Protein AF-A0A174A4C0-F1 (afdb_monomer_lite)

Radius of gyration: 15.78 Å; chains: 1; bounding box: 37×35×50 Å

Organism: NCBI:txid40520

Foldseek 3Di:
DDPQKDWDWKWKWWAAWAWFQPVDPQRTATFGAQTQIFIDDPPDGDGDDDTTDRDLVVVCVVAAPAQKKKKKKKAWAQDGDDPVDDDPVRIDIFIAGWHGDWDWDADPVPRDIHIDTFIDGNNDTVSVVSVVRHGIIMIMMMTIIHGD

pLDDT: mean 80.82, std 11.84, range [47.22, 93.75]

Structure (mmCIF, N/CA/C/O backbone):
data_AF-A0A174A4C0-F1
#
_entry.id   AF-A0A174A4C0-F1
#
loop_
_atom_site.group_PDB
_atom_site.id
_atom_site.type_symbol
_atom_site.label_atom_id
_atom_site.label_alt_id
_atom_site.label_comp_id
_atom_site.label_asym_id
_atom_site.label_entity_id
_atom_site.label_seq_id
_atom_site.pdbx_PDB_ins_code
_atom_site.Cartn_x
_atom_site.Cartn_y
_atom_site.Cartn_z
_atom_site.occupancy
_atom_site.B_iso_or_equiv
_atom_site.auth_seq_id
_atom_site.auth_comp_id
_atom_site.auth_asym_id
_atom_site.auth_atom_id
_atom_site.pdbx_PDB_model_num
ATOM 1 N N . MET A 1 1 ? 12.546 9.839 15.058 1.00 50.97 1 MET A N 1
ATOM 2 C CA . MET A 1 1 ? 13.661 10.144 14.132 1.00 50.97 1 MET A CA 1
ATOM 3 C C . MET A 1 1 ? 14.588 8.948 14.105 1.00 50.97 1 MET A C 1
ATOM 5 O O . MET A 1 1 ? 15.100 8.583 15.156 1.00 50.97 1 MET A O 1
ATOM 9 N N . LYS A 1 2 ? 14.754 8.318 12.941 1.00 62.19 2 LYS A N 1
ATOM 10 C CA . LYS A 1 2 ? 15.680 7.201 12.753 1.00 62.19 2 LYS A CA 1
ATOM 11 C C . LYS A 1 2 ? 17.040 7.763 12.329 1.00 62.19 2 LYS A C 1
ATOM 13 O O . LYS A 1 2 ? 17.084 8.620 11.451 1.00 62.19 2 LYS A O 1
ATOM 18 N N . GLU A 1 3 ? 18.132 7.354 12.977 1.00 73.25 3 GLU A N 1
ATOM 19 C CA . GLU A 1 3 ? 19.466 7.890 12.660 1.00 73.25 3 GLU A CA 1
ATOM 20 C C . GLU A 1 3 ? 19.791 7.706 11.170 1.00 73.25 3 GLU A C 1
ATOM 22 O O . GLU A 1 3 ? 19.657 6.612 10.624 1.00 73.25 3 GLU A O 1
ATOM 27 N N . GLY A 1 4 ? 20.187 8.796 10.506 1.00 80.94 4 GLY A N 1
ATOM 28 C CA . GLY A 1 4 ? 20.512 8.803 9.076 1.00 80.94 4 GLY A CA 1
ATOM 29 C C . GLY A 1 4 ? 19.313 8.837 8.121 1.00 80.94 4 GLY A C 1
ATOM 30 O O . GLY A 1 4 ? 19.528 8.729 6.917 1.00 80.94 4 GLY A O 1
ATOM 31 N N . TYR A 1 5 ? 18.082 9.000 8.622 1.00 84.12 5 TYR A N 1
ATOM 32 C CA . TYR A 1 5 ? 16.877 9.090 7.798 1.00 84.12 5 TYR A CA 1
ATOM 33 C C . TYR A 1 5 ? 15.984 10.272 8.195 1.00 84.12 5 TYR A C 1
ATOM 35 O O . TYR A 1 5 ? 15.761 10.546 9.377 1.00 84.12 5 TYR A O 1
ATOM 43 N N . LYS A 1 6 ? 15.421 10.949 7.194 1.00 87.06 6 LYS A N 1
ATOM 44 C CA . LYS A 1 6 ? 14.487 12.066 7.347 1.00 87.06 6 LYS A CA 1
ATOM 45 C C . LYS A 1 6 ? 13.097 11.626 6.897 1.00 87.06 6 LYS A C 1
ATOM 47 O O . LYS A 1 6 ? 12.959 11.043 5.828 1.00 87.06 6 LYS A O 1
ATOM 52 N N . LEU A 1 7 ? 12.076 11.891 7.715 1.00 85.50 7 LEU A N 1
ATOM 53 C CA . LEU A 1 7 ? 10.681 11.653 7.332 1.00 85.50 7 LEU A CA 1
ATOM 54 C C . LEU A 1 7 ? 10.327 12.575 6.157 1.00 85.50 7 LEU A C 1
ATOM 56 O O . LEU A 1 7 ? 10.724 13.740 6.152 1.00 85.50 7 LEU A O 1
ATOM 60 N N . GLU A 1 8 ? 9.622 12.054 5.164 1.00 83.75 8 GLU A N 1
ATOM 61 C CA . GLU A 1 8 ? 9.322 12.754 3.909 1.00 83.75 8 GLU A CA 1
ATOM 62 C C . GLU A 1 8 ? 7.834 12.749 3.585 1.00 83.75 8 GLU A C 1
ATOM 64 O O . GLU A 1 8 ? 7.318 13.727 3.047 1.00 83.75 8 GLU A O 1
ATOM 69 N N . ASP A 1 9 ? 7.140 11.659 3.909 1.00 81.56 9 ASP A N 1
ATOM 70 C CA . ASP A 1 9 ? 5.695 11.583 3.755 1.00 81.56 9 ASP A CA 1
ATOM 71 C C . ASP A 1 9 ? 5.085 10.667 4.815 1.00 81.56 9 ASP A C 1
ATOM 73 O O . ASP A 1 9 ? 5.712 9.699 5.244 1.00 81.56 9 ASP A O 1
ATOM 77 N N . THR A 1 10 ? 3.842 10.956 5.185 1.00 82.75 10 THR A N 1
ATOM 78 C CA . THR A 1 10 ? 3.022 10.090 6.032 1.00 82.75 10 THR A CA 1
ATOM 79 C C . THR A 1 10 ? 1.686 9.887 5.337 1.00 82.75 10 THR A C 1
ATOM 81 O O . THR A 1 10 ? 0.972 10.846 5.025 1.00 82.75 10 THR A O 1
ATOM 84 N N . ILE A 1 11 ? 1.358 8.628 5.071 1.00 84.44 11 ILE A N 1
ATOM 85 C CA . ILE A 1 11 ? 0.142 8.208 4.387 1.00 84.44 11 ILE A CA 1
ATOM 86 C C . ILE A 1 11 ? -0.718 7.479 5.408 1.00 84.44 11 ILE A C 1
ATOM 88 O O . ILE A 1 11 ? -0.349 6.404 5.866 1.00 84.44 11 ILE A O 1
ATOM 92 N N . ILE A 1 12 ? -1.865 8.060 5.744 1.00 84.00 12 ILE A N 1
ATOM 93 C CA . ILE A 1 12 ? -2.864 7.434 6.610 1.00 84.00 12 ILE A CA 1
ATOM 94 C C . ILE A 1 12 ? -4.064 7.081 5.745 1.00 84.00 12 ILE A C 1
ATOM 96 O O . ILE A 1 12 ? -4.623 7.962 5.081 1.00 84.00 12 ILE A O 1
ATOM 100 N N . LEU A 1 13 ? -4.439 5.803 5.733 1.00 85.38 13 LEU A N 1
ATOM 101 C CA . LEU A 1 13 ? -5.596 5.289 5.010 1.00 85.38 13 LEU A CA 1
ATOM 102 C C . LEU A 1 13 ? -6.519 4.579 5.997 1.00 85.38 13 LEU A C 1
ATOM 104 O O . LEU A 1 13 ? -6.119 3.608 6.635 1.00 85.38 13 LEU A O 1
ATOM 108 N N . ASN A 1 14 ? -7.770 5.022 6.057 1.00 86.50 14 ASN A N 1
ATOM 109 C CA . ASN A 1 14 ? -8.842 4.301 6.732 1.00 86.50 14 ASN A CA 1
ATOM 110 C C . ASN A 1 14 ? -9.930 3.973 5.708 1.00 86.50 14 ASN A C 1
ATOM 112 O O . ASN A 1 14 ? -10.405 4.864 4.998 1.00 86.50 14 ASN A O 1
ATOM 116 N N . GLY A 1 15 ? -10.273 2.694 5.587 1.00 88.81 15 GLY A N 1
ATOM 117 C CA . GLY A 1 15 ? -11.230 2.228 4.596 1.00 88.81 15 GLY A CA 1
ATOM 118 C C . GLY A 1 15 ? -11.360 0.713 4.566 1.00 88.81 15 GLY A C 1
ATOM 119 O O . GLY A 1 15 ? -11.200 0.032 5.578 1.00 88.81 15 GLY A O 1
ATOM 120 N N . LYS A 1 16 ? -11.687 0.171 3.392 1.00 90.88 16 LYS A N 1
ATOM 121 C CA . LYS A 1 16 ? -11.926 -1.263 3.193 1.00 90.88 16 LYS A CA 1
ATOM 122 C C . LYS A 1 16 ? -10.946 -1.842 2.185 1.00 90.88 16 LYS A C 1
ATOM 124 O O . LYS A 1 16 ? -10.794 -1.274 1.112 1.00 90.88 16 LYS A O 1
ATOM 129 N N . VAL A 1 17 ? -10.319 -2.974 2.482 1.00 92.62 17 VAL A N 1
ATOM 130 C CA . VAL A 1 17 ? -9.445 -3.646 1.511 1.00 92.62 17 VAL A CA 1
ATOM 131 C C . VAL A 1 17 ? -10.285 -4.163 0.343 1.00 92.62 17 VAL A C 1
ATOM 133 O O . VAL A 1 17 ? -11.284 -4.858 0.556 1.00 92.62 17 VAL A O 1
ATOM 136 N N . GLY A 1 18 ? -9.897 -3.822 -0.884 1.00 93.00 18 GLY A N 1
ATOM 137 C CA . GLY A 1 18 ? -10.664 -4.148 -2.082 1.00 93.00 18 GLY A CA 1
ATOM 138 C C . GLY A 1 18 ? -9.923 -3.843 -3.379 1.00 93.00 18 GLY A C 1
ATOM 139 O O . GLY A 1 18 ? -8.811 -3.324 -3.370 1.00 93.00 18 GLY A O 1
ATOM 140 N N . TRP A 1 19 ? -10.570 -4.143 -4.503 1.00 92.12 19 TRP A N 1
ATOM 141 C CA . TRP A 1 19 ? -10.081 -3.771 -5.831 1.00 92.12 19 TRP A CA 1
ATOM 142 C C . TRP A 1 19 ? -10.325 -2.284 -6.094 1.00 92.12 19 TRP A C 1
ATOM 144 O O . TRP A 1 19 ? -11.437 -1.788 -5.906 1.00 92.12 19 TRP A O 1
ATOM 154 N N . VAL A 1 20 ? -9.293 -1.573 -6.526 1.00 90.00 20 VAL A N 1
ATOM 155 C CA . VAL A 1 20 ? -9.307 -0.136 -6.802 1.00 90.00 20 VAL A CA 1
ATOM 156 C C . VAL A 1 20 ? -8.983 0.079 -8.270 1.00 90.00 20 VAL A C 1
ATOM 158 O O . VAL A 1 20 ? -8.045 -0.523 -8.786 1.00 90.00 20 VAL A O 1
ATOM 161 N N . ASN A 1 21 ? -9.761 0.929 -8.940 1.00 87.25 21 ASN A N 1
ATOM 162 C CA . ASN A 1 21 ? -9.530 1.253 -10.342 1.00 87.25 21 ASN A CA 1
ATOM 163 C C . ASN A 1 21 ? -8.234 2.066 -10.486 1.00 87.25 21 ASN A C 1
ATOM 165 O O . ASN A 1 21 ? -8.023 3.035 -9.756 1.00 87.25 21 ASN A O 1
ATOM 169 N N . THR A 1 22 ? -7.365 1.667 -11.412 1.00 84.00 22 THR A N 1
ATOM 170 C CA . THR A 1 22 ? -6.073 2.330 -11.636 1.00 84.00 22 THR A CA 1
ATOM 171 C C . THR A 1 22 ? -6.157 3.462 -12.654 1.00 84.00 22 THR A C 1
ATOM 173 O O . THR A 1 22 ? -5.282 4.328 -12.667 1.00 84.00 22 THR A O 1
ATOM 176 N N . GLY A 1 23 ? -7.189 3.488 -13.498 1.00 83.00 23 GLY A N 1
ATOM 177 C CA . GLY A 1 23 ? -7.341 4.439 -14.599 1.00 83.00 23 GLY A CA 1
ATOM 178 C C . GLY A 1 23 ? -6.332 4.240 -15.737 1.00 83.00 23 GLY A C 1
ATOM 179 O O . GLY A 1 23 ? -6.133 5.159 -16.529 1.00 83.00 23 GLY A O 1
ATOM 180 N N . ASP A 1 24 ? -5.671 3.082 -15.789 1.00 83.44 24 ASP A N 1
ATOM 181 C CA . ASP A 1 24 ? -4.726 2.664 -16.832 1.00 83.44 24 ASP A CA 1
ATOM 182 C C . ASP A 1 24 ? -5.053 1.242 -17.326 1.00 83.44 24 ASP A C 1
ATOM 184 O O . ASP A 1 24 ? -6.101 0.692 -16.990 1.00 83.44 24 ASP A O 1
ATOM 188 N N . ASP A 1 25 ? -4.153 0.644 -18.111 1.00 81.69 25 ASP A N 1
ATOM 189 C CA . ASP A 1 25 ? -4.367 -0.651 -18.763 1.00 81.69 25 ASP A CA 1
ATOM 190 C C . ASP A 1 25 ? -4.465 -1.851 -17.794 1.00 81.69 25 ASP A C 1
ATOM 192 O O . ASP A 1 25 ? -4.790 -2.957 -18.227 1.00 81.69 25 ASP A O 1
ATOM 196 N N . ALA A 1 26 ? -4.189 -1.672 -16.494 1.00 76.12 26 ALA A N 1
ATOM 197 C CA . ALA A 1 26 ? -4.439 -2.716 -15.496 1.00 76.12 26 ALA A CA 1
ATOM 198 C C . ALA A 1 26 ? -5.925 -2.854 -15.125 1.00 76.12 26 ALA A C 1
ATOM 200 O O . ALA A 1 26 ? -6.280 -3.847 -14.492 1.00 76.12 26 ALA A O 1
ATOM 201 N N . ASP A 1 27 ? -6.772 -1.876 -15.473 1.00 81.44 27 ASP A N 1
ATOM 202 C CA . ASP A 1 27 ? -8.165 -1.688 -15.038 1.00 81.44 27 ASP A CA 1
ATOM 203 C C . ASP A 1 27 ? -8.347 -1.533 -13.512 1.00 81.44 27 ASP A C 1
ATOM 205 O O . ASP A 1 27 ? -8.945 -0.556 -13.048 1.00 81.44 27 ASP A O 1
ATOM 209 N N . SER A 1 28 ? -7.863 -2.487 -12.709 1.00 86.44 28 SER A N 1
ATOM 210 C CA . SER A 1 28 ? -7.948 -2.478 -11.248 1.00 86.44 28 SER A CA 1
ATOM 211 C C . SER A 1 28 ? -6.866 -3.317 -10.566 1.00 86.44 28 SER A C 1
ATOM 213 O O . SER A 1 28 ? -6.535 -4.397 -11.048 1.00 86.44 28 SER A O 1
ATOM 215 N N . ILE A 1 29 ? -6.413 -2.879 -9.390 1.00 89.62 29 ILE A N 1
ATOM 216 C CA . ILE A 1 29 ? -5.456 -3.604 -8.533 1.00 89.62 29 ILE A CA 1
ATOM 217 C C . ILE A 1 29 ? -5.881 -3.594 -7.068 1.00 89.62 29 ILE A C 1
ATOM 219 O O . ILE A 1 29 ? -6.853 -2.925 -6.701 1.00 89.62 29 ILE A O 1
ATOM 223 N N . ILE A 1 30 ? -5.173 -4.334 -6.211 1.00 90.62 30 ILE A N 1
ATOM 224 C CA . ILE A 1 30 ? -5.473 -4.326 -4.782 1.00 90.62 30 ILE A CA 1
ATOM 225 C C . ILE A 1 30 ? -5.174 -2.959 -4.157 1.00 90.62 30 ILE A C 1
ATOM 227 O O . ILE A 1 30 ? -4.172 -2.294 -4.430 1.00 90.62 30 ILE A O 1
ATOM 231 N N . GLY A 1 31 ? -6.081 -2.523 -3.296 1.00 90.44 31 GLY A N 1
ATOM 232 C CA . GLY A 1 31 ? -6.037 -1.203 -2.708 1.00 90.44 31 GLY A CA 1
ATOM 233 C C . GLY A 1 31 ? -6.931 -1.072 -1.487 1.00 90.44 31 GLY A C 1
ATOM 234 O O . GLY A 1 31 ? -7.517 -2.041 -0.994 1.00 90.44 31 GLY A O 1
ATOM 235 N N . ILE A 1 32 ? -7.053 0.161 -1.003 1.00 89.38 32 ILE A N 1
ATOM 236 C CA . ILE A 1 32 ? -8.062 0.521 -0.004 1.00 89.38 32 ILE A CA 1
ATOM 237 C C . ILE A 1 32 ? -9.181 1.293 -0.708 1.00 89.38 32 ILE A C 1
ATOM 239 O O . ILE A 1 32 ? -8.932 2.193 -1.498 1.00 89.38 32 ILE A O 1
ATOM 243 N N . GLN A 1 33 ? -10.429 0.933 -0.453 1.00 89.06 33 GLN A N 1
ATOM 244 C CA . GLN A 1 33 ? -11.634 1.591 -0.950 1.00 89.06 33 GLN A CA 1
ATOM 245 C C . GLN A 1 33 ? -12.220 2.514 0.123 1.00 89.06 33 GLN A C 1
ATOM 247 O O . GLN A 1 33 ? -12.002 2.294 1.317 1.00 89.06 33 GLN A O 1
ATOM 252 N N . ASN A 1 34 ? -13.033 3.493 -0.298 1.00 76.06 34 ASN A N 1
ATOM 253 C CA . ASN A 1 34 ? -13.743 4.432 0.588 1.00 76.06 34 ASN A CA 1
ATOM 254 C C . ASN A 1 34 ? -12.809 5.153 1.569 1.00 76.06 34 ASN A C 1
ATOM 256 O O . ASN A 1 34 ? -13.090 5.259 2.760 1.00 76.06 34 ASN A O 1
ATOM 260 N N . ILE A 1 35 ? -11.671 5.602 1.047 1.00 68.50 35 ILE A N 1
ATOM 261 C CA . ILE A 1 35 ? -10.577 6.149 1.839 1.00 68.50 35 ILE A CA 1
ATOM 262 C C . ILE A 1 35 ? -10.924 7.530 2.381 1.00 68.50 35 ILE A C 1
ATOM 264 O O . ILE A 1 35 ? -11.337 8.412 1.630 1.00 68.50 35 ILE A O 1
ATOM 268 N N . GLN A 1 36 ? -10.642 7.733 3.665 1.00 64.69 36 GLN A N 1
ATOM 269 C CA . GLN A 1 36 ? -10.323 9.047 4.213 1.00 64.69 36 GLN A CA 1
ATOM 270 C C . GLN A 1 36 ? -8.800 9.161 4.285 1.00 64.69 36 GLN A C 1
ATOM 272 O O . GLN A 1 36 ? -8.171 8.617 5.189 1.00 64.69 36 GLN A O 1
ATOM 277 N N . LYS A 1 37 ? -8.182 9.793 3.282 1.00 59.28 37 LYS A N 1
ATOM 278 C CA . LYS A 1 37 ? -6.731 10.007 3.286 1.00 59.28 37 LYS A CA 1
ATOM 279 C C . LYS A 1 37 ? -6.472 11.159 4.234 1.00 59.28 37 LYS A C 1
ATOM 281 O O . LYS A 1 37 ? -7.133 12.176 4.091 1.00 59.28 37 LYS A O 1
ATOM 286 N N . VAL A 1 38 ? -5.527 11.031 5.154 1.00 56.44 38 VAL A N 1
ATOM 287 C CA . VAL A 1 38 ? -5.028 12.174 5.927 1.00 56.44 38 VAL A CA 1
ATOM 288 C C . VAL A 1 38 ? -3.531 12.244 5.683 1.00 56.44 38 VAL A C 1
ATOM 290 O O . VAL A 1 38 ? -2.765 11.425 6.184 1.00 56.44 38 VAL A O 1
ATOM 293 N N . LYS A 1 39 ? -3.103 13.191 4.847 1.00 59.06 39 LYS A N 1
ATOM 294 C CA . LYS A 1 39 ? -1.679 13.508 4.694 1.00 59.06 39 LYS A CA 1
ATOM 295 C C . LYS A 1 39 ? -1.319 14.539 5.754 1.00 59.06 39 LYS A C 1
ATOM 297 O O . LYS A 1 39 ? -1.974 15.570 5.809 1.00 59.06 39 LYS A O 1
ATOM 302 N N . ARG A 1 40 ? -0.293 14.287 6.568 1.00 57.34 40 ARG A N 1
ATOM 303 C CA . ARG A 1 40 ? 0.247 15.268 7.521 1.00 57.34 40 ARG A CA 1
ATOM 304 C C . ARG A 1 40 ? 1.754 15.371 7.336 1.00 57.34 40 ARG A C 1
ATOM 306 O O . ARG A 1 40 ? 2.486 14.460 7.694 1.00 57.34 40 ARG A O 1
ATOM 313 N N . PHE A 1 41 ? 2.209 16.499 6.797 1.00 55.66 41 PHE A N 1
ATOM 314 C CA . PHE A 1 41 ? 3.637 16.847 6.801 1.00 55.66 41 PHE A CA 1
ATOM 315 C C . PHE A 1 41 ? 3.914 18.346 7.037 1.00 55.66 41 PHE A C 1
ATOM 317 O O . PHE A 1 41 ? 5.058 18.788 7.056 1.00 55.66 41 PHE A O 1
ATOM 324 N N . SER A 1 42 ? 2.872 19.153 7.248 1.00 47.22 42 SER A N 1
ATOM 325 C CA . SER A 1 42 ? 2.992 20.619 7.301 1.00 47.22 42 SER A CA 1
ATOM 326 C C . SER A 1 42 ? 1.927 21.315 8.159 1.00 47.22 42 SER A C 1
ATOM 328 O O . SER A 1 42 ? 1.886 22.541 8.192 1.00 47.22 42 SER A O 1
ATOM 330 N N . GLY A 1 43 ? 1.063 20.561 8.848 1.00 50.28 43 GLY A N 1
ATOM 331 C CA . GLY A 1 43 ? -0.113 21.109 9.538 1.00 50.28 43 GLY A CA 1
ATOM 332 C C . GLY A 1 43 ? -1.367 21.236 8.664 1.00 50.28 43 GLY A C 1
ATOM 333 O O . GLY A 1 43 ? -2.409 21.621 9.181 1.00 50.28 43 GLY A O 1
ATOM 334 N N . GLU A 1 44 ? -1.309 20.873 7.380 1.00 53.09 44 GLU A N 1
ATOM 335 C CA . GLU A 1 44 ? -2.511 20.690 6.559 1.00 53.09 44 GLU A CA 1
ATOM 336 C C . GLU A 1 44 ? -3.013 19.250 6.659 1.00 53.09 44 GLU A C 1
ATOM 338 O O . GLU A 1 44 ? -2.247 18.311 6.451 1.00 53.09 44 GLU A O 1
ATOM 343 N N . GLU A 1 45 ? -4.301 19.087 6.962 1.00 56.25 45 GLU A N 1
ATOM 344 C CA . GLU A 1 45 ? -5.034 17.842 6.749 1.00 56.25 45 GLU A CA 1
ATOM 345 C C . GLU A 1 45 ? -5.624 17.870 5.345 1.00 56.25 45 GLU A C 1
ATOM 347 O O . GLU A 1 45 ? -6.556 18.622 5.061 1.00 56.25 45 GLU A O 1
ATOM 352 N N . ILE A 1 46 ? -5.089 17.044 4.453 1.00 57.94 46 ILE A N 1
ATOM 353 C CA . ILE A 1 46 ? -5.709 16.849 3.145 1.00 57.94 46 ILE A CA 1
ATOM 354 C C . ILE A 1 46 ? -6.592 15.614 3.238 1.00 57.94 46 ILE A C 1
ATOM 356 O O . ILE A 1 46 ? -6.074 14.504 3.134 1.00 57.94 46 ILE A O 1
ATOM 360 N N . VAL A 1 47 ? -7.900 15.826 3.417 1.00 55.28 47 VAL A N 1
ATOM 361 C CA . VAL A 1 47 ? -8.923 14.782 3.282 1.00 55.28 47 VAL A CA 1
ATOM 362 C C . VAL A 1 47 ? -9.141 14.512 1.800 1.00 55.28 47 VAL A C 1
ATOM 364 O O . VAL A 1 47 ? -9.729 15.330 1.095 1.00 55.28 47 VAL A O 1
ATOM 367 N N . VAL A 1 48 ? -8.662 13.367 1.314 1.00 54.94 48 VAL A N 1
ATOM 368 C CA . VAL A 1 48 ? -8.981 12.900 -0.042 1.00 54.94 48 VAL A CA 1
ATOM 369 C C . VAL A 1 48 ? -9.940 11.730 0.077 1.00 54.94 48 VAL A C 1
ATOM 371 O O . VAL A 1 48 ? -9.532 10.645 0.488 1.00 54.94 48 VAL A O 1
ATOM 374 N N . SER A 1 49 ? -11.198 11.955 -0.292 1.00 56.53 49 SER A N 1
ATOM 375 C CA . SER A 1 49 ? -12.080 10.891 -0.756 1.00 56.53 49 SER A CA 1
ATOM 376 C C . SER A 1 49 ? -12.140 10.983 -2.278 1.00 56.53 49 SER A C 1
ATOM 378 O O . SER A 1 49 ? -12.240 12.088 -2.810 1.00 56.53 49 SER A O 1
ATOM 380 N N . ASN A 1 50 ? -12.069 9.849 -2.981 1.00 60.19 50 ASN A N 1
ATOM 381 C CA . ASN A 1 50 ? -13.209 9.457 -3.821 1.00 60.19 50 ASN A CA 1
ATOM 382 C C . ASN A 1 50 ? -13.076 8.134 -4.580 1.00 60.19 50 ASN A C 1
ATOM 384 O O . ASN A 1 50 ? -14.124 7.554 -4.808 1.00 60.19 50 ASN A O 1
ATOM 388 N N . ASP A 1 51 ? -11.896 7.580 -4.872 1.00 69.38 51 ASP A N 1
ATOM 389 C CA . ASP A 1 51 ? -11.860 6.379 -5.745 1.00 69.38 51 ASP A CA 1
ATOM 390 C C . ASP A 1 51 ? -11.032 5.196 -5.215 1.00 69.38 51 ASP A C 1
ATOM 392 O O . ASP A 1 51 ? -11.080 4.098 -5.765 1.00 69.38 51 ASP A O 1
ATOM 396 N N . GLY A 1 52 ? -10.356 5.379 -4.078 1.00 80.50 52 GLY A N 1
ATOM 397 C CA . GLY A 1 52 ? -9.491 4.376 -3.455 1.00 80.50 52 GLY A CA 1
ATOM 398 C C . GLY A 1 52 ? -8.000 4.666 -3.649 1.00 80.50 52 GLY A C 1
ATOM 399 O O . GLY A 1 52 ? -7.620 5.658 -4.261 1.00 80.50 52 GLY A O 1
ATOM 400 N N . PHE A 1 53 ? -7.145 3.833 -3.060 1.00 87.19 53 PHE A N 1
ATOM 401 C CA . PHE A 1 53 ? -5.682 3.941 -3.109 1.00 87.19 53 PHE A CA 1
ATOM 402 C C . PHE A 1 53 ? -5.143 2.645 -3.686 1.00 87.19 53 PHE A C 1
ATOM 404 O O . PHE A 1 53 ? -5.139 1.618 -3.007 1.00 87.19 53 PHE A O 1
ATOM 411 N N . ALA A 1 54 ? -4.750 2.712 -4.954 1.00 88.38 54 ALA A N 1
ATOM 412 C CA . ALA A 1 54 ? -4.150 1.623 -5.707 1.00 88.38 54 ALA A CA 1
ATOM 413 C C . ALA A 1 54 ? -2.701 1.434 -5.226 1.00 88.38 54 ALA A C 1
ATOM 415 O O . ALA A 1 54 ? -1.839 2.255 -5.534 1.00 88.38 54 ALA A O 1
ATOM 416 N N . PHE A 1 55 ? -2.448 0.405 -4.411 1.00 86.88 55 PHE A N 1
ATOM 417 C CA . PHE A 1 55 ? -1.270 0.362 -3.539 1.00 86.88 55 PHE A CA 1
ATOM 418 C C . PHE A 1 55 ? 0.059 0.371 -4.294 1.00 86.88 55 PHE A C 1
ATOM 420 O O . PHE A 1 55 ? 0.866 1.276 -4.099 1.00 86.88 55 PHE A O 1
ATOM 427 N N . SER A 1 56 ? 0.287 -0.620 -5.150 1.00 87.12 56 SER A N 1
ATOM 428 C CA . SER A 1 56 ? 1.541 -0.781 -5.894 1.00 87.12 56 SER A CA 1
ATOM 429 C C . SER A 1 56 ? 1.808 0.413 -6.812 1.00 87.12 56 SER A C 1
ATOM 431 O O . SER A 1 56 ? 2.911 0.950 -6.796 1.00 87.12 56 SER A O 1
ATOM 433 N N . LYS A 1 57 ? 0.782 0.915 -7.510 1.00 87.19 57 LYS A N 1
ATOM 434 C CA . LYS A 1 57 ? 0.860 2.124 -8.347 1.00 87.19 57 LYS A CA 1
ATOM 435 C C . LYS A 1 57 ? 1.240 3.380 -7.557 1.00 87.19 57 LYS A C 1
ATOM 437 O O . LYS A 1 57 ? 2.140 4.121 -7.947 1.00 87.19 57 LYS A O 1
ATOM 442 N N . GLU A 1 58 ? 0.559 3.646 -6.443 1.00 87.62 58 GLU A N 1
ATOM 443 C CA . GLU A 1 58 ? 0.846 4.822 -5.615 1.00 87.62 58 GLU A CA 1
ATOM 444 C C . GLU A 1 58 ? 2.230 4.730 -4.970 1.00 87.62 58 GLU A C 1
ATOM 446 O O . GLU A 1 58 ? 2.939 5.736 -4.899 1.00 87.62 58 GLU A O 1
ATOM 451 N N . MET A 1 59 ? 2.628 3.542 -4.509 1.00 87.06 59 MET A N 1
ATOM 452 C CA . MET A 1 59 ? 3.910 3.337 -3.840 1.00 87.06 59 MET A CA 1
ATOM 453 C C . MET A 1 59 ? 5.086 3.322 -4.818 1.00 87.06 59 MET A C 1
ATOM 455 O O . MET A 1 59 ? 6.125 3.889 -4.489 1.00 87.06 59 MET A O 1
ATOM 459 N N . GLU A 1 60 ? 4.931 2.808 -6.040 1.00 87.75 60 GLU A N 1
ATOM 460 C CA . GLU A 1 60 ? 5.966 2.872 -7.082 1.00 87.75 60 GLU A CA 1
ATOM 461 C C . GLU A 1 60 ? 6.398 4.325 -7.325 1.00 87.75 60 GLU A C 1
ATOM 463 O O . GLU A 1 60 ? 7.583 4.644 -7.186 1.00 87.75 60 GLU A O 1
ATOM 468 N N . SER A 1 61 ? 5.428 5.235 -7.478 1.00 82.44 61 SER A N 1
ATOM 469 C CA . SER A 1 61 ? 5.691 6.666 -7.679 1.00 82.44 61 SER A CA 1
ATOM 470 C C . SER A 1 61 ? 6.408 7.352 -6.502 1.00 82.44 61 SER A C 1
ATOM 472 O O . SER A 1 61 ? 7.053 8.390 -6.672 1.00 82.44 61 SER A O 1
ATOM 474 N N . ARG A 1 62 ? 6.293 6.791 -5.290 1.00 84.00 62 ARG A N 1
ATOM 475 C CA . ARG A 1 62 ? 6.802 7.380 -4.038 1.00 84.00 62 ARG A CA 1
ATOM 476 C C . ARG A 1 62 ? 8.116 6.762 -3.576 1.00 84.00 62 ARG A C 1
ATOM 478 O O . ARG A 1 62 ? 8.919 7.454 -2.947 1.00 84.00 62 ARG A O 1
ATOM 485 N N . CYS A 1 63 ? 8.325 5.473 -3.829 1.00 80.12 63 CYS A N 1
ATOM 486 C CA . CYS A 1 63 ? 9.432 4.718 -3.254 1.00 80.12 63 CYS A CA 1
ATOM 487 C C . CYS A 1 63 ? 10.018 3.605 -4.136 1.00 80.12 63 CYS A C 1
ATOM 489 O O . CYS A 1 63 ? 10.964 2.969 -3.680 1.00 80.12 63 CYS A O 1
ATOM 491 N N . GLY A 1 64 ? 9.540 3.386 -5.368 1.00 71.25 64 GLY A N 1
ATOM 492 C CA . GLY A 1 64 ? 9.931 2.224 -6.184 1.00 71.25 64 GLY A CA 1
ATOM 493 C C . GLY A 1 64 ? 11.437 2.060 -6.422 1.00 71.25 64 GLY A C 1
ATOM 494 O O . GLY A 1 64 ? 11.973 0.976 -6.223 1.00 71.25 64 GLY A O 1
ATOM 495 N N . TRP A 1 65 ? 12.145 3.148 -6.750 1.00 65.12 65 TRP A N 1
ATOM 496 C CA . TRP A 1 65 ? 13.584 3.130 -7.084 1.00 65.12 65 TRP A CA 1
ATOM 497 C C . TRP A 1 65 ? 14.442 4.019 -6.172 1.00 65.12 65 TRP A C 1
ATOM 499 O O . TRP A 1 65 ? 15.520 4.467 -6.559 1.00 65.12 65 TRP A O 1
ATOM 509 N N . LEU A 1 66 ? 13.936 4.370 -4.988 1.00 71.38 66 LEU A N 1
ATOM 510 C CA . LEU A 1 66 ? 14.457 5.504 -4.214 1.00 71.38 66 LEU A CA 1
ATOM 511 C C . LEU A 1 66 ? 15.178 5.121 -2.910 1.00 71.38 66 LEU A C 1
ATOM 513 O O . LEU A 1 66 ? 15.363 6.006 -2.073 1.00 71.38 66 LEU A O 1
ATOM 517 N N . ASP A 1 67 ? 15.563 3.848 -2.722 1.00 73.31 67 ASP A N 1
ATOM 518 C CA . ASP A 1 67 ? 16.181 3.319 -1.485 1.00 73.31 67 ASP A CA 1
ATOM 519 C C . ASP A 1 67 ? 15.507 3.883 -0.217 1.00 73.31 67 ASP A C 1
ATOM 521 O O . ASP A 1 67 ? 16.153 4.328 0.740 1.00 73.31 67 ASP A O 1
ATOM 525 N N . ARG A 1 68 ? 14.170 3.951 -0.240 1.00 85.19 68 ARG A N 1
ATOM 526 C CA . ARG A 1 68 ? 13.394 4.542 0.850 1.00 85.19 68 ARG A CA 1
ATOM 527 C C . ARG A 1 68 ? 13.283 3.544 1.987 1.00 85.19 68 ARG A C 1
ATOM 529 O O . ARG A 1 68 ? 13.264 2.330 1.794 1.00 85.19 68 ARG A O 1
ATOM 536 N N . TYR A 1 69 ? 13.190 4.087 3.189 1.00 89.25 69 TYR A N 1
ATOM 537 C CA . TYR A 1 69 ? 12.822 3.31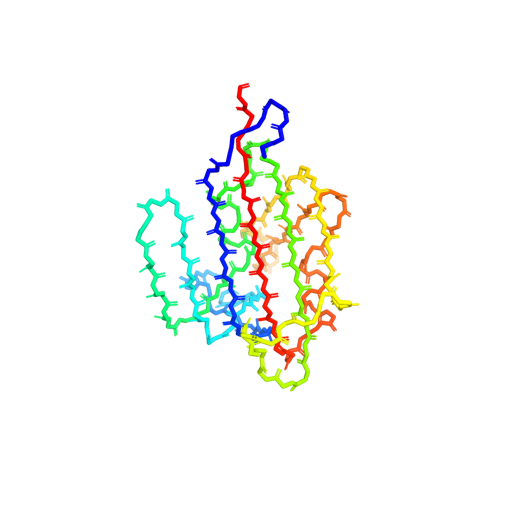9 4.365 1.00 89.25 69 TYR A CA 1
ATOM 538 C C . TYR A 1 69 ? 11.363 3.615 4.696 1.00 89.25 69 TYR A C 1
ATOM 540 O O . TYR A 1 69 ? 10.953 4.774 4.634 1.00 89.25 69 TYR A O 1
ATOM 548 N N . ALA A 1 70 ? 10.593 2.596 5.058 1.00 90.00 70 ALA A N 1
ATOM 549 C CA . ALA A 1 70 ? 9.237 2.767 5.551 1.00 90.00 70 ALA A CA 1
ATOM 550 C C . ALA A 1 70 ? 9.069 2.187 6.952 1.00 90.00 70 ALA A C 1
ATOM 552 O O . ALA A 1 70 ? 9.679 1.172 7.295 1.00 90.00 70 ALA A O 1
ATOM 553 N N . SER A 1 71 ? 8.208 2.830 7.735 1.00 90.69 71 SER A N 1
ATOM 554 C CA . SER A 1 71 ? 7.551 2.230 8.894 1.00 90.69 71 SER A CA 1
ATOM 555 C C . SER A 1 71 ? 6.065 2.141 8.579 1.00 90.69 71 SER A C 1
ATOM 557 O O . SER A 1 71 ? 5.471 3.117 8.124 1.00 90.69 71 SER A O 1
ATOM 559 N N . ILE A 1 72 ? 5.485 0.955 8.730 1.00 91.00 72 ILE A N 1
ATOM 560 C CA . ILE A 1 72 ? 4.089 0.682 8.407 1.00 91.00 72 ILE A CA 1
ATOM 561 C C . ILE A 1 72 ? 3.433 0.052 9.621 1.00 91.00 72 ILE A C 1
ATOM 563 O O . ILE A 1 72 ? 3.880 -0.985 10.112 1.00 91.00 72 ILE A O 1
ATOM 567 N N . GLN A 1 73 ? 2.335 0.649 10.058 1.00 89.69 73 GLN A N 1
ATOM 568 C CA . GLN A 1 73 ? 1.483 0.112 11.106 1.00 89.69 73 GLN A CA 1
ATOM 569 C C . GLN A 1 73 ? 0.081 -0.064 10.556 1.00 89.69 73 GLN A C 1
ATOM 571 O O . GLN A 1 73 ? -0.447 0.831 9.902 1.00 89.69 73 GLN A O 1
ATOM 576 N N . MET A 1 74 ? -0.532 -1.218 10.803 1.00 88.75 74 MET A N 1
ATOM 577 C CA . MET A 1 74 ? -1.897 -1.460 10.357 1.00 88.75 74 MET A CA 1
ATOM 578 C C . MET A 1 74 ? -2.723 -2.268 11.344 1.00 88.75 74 MET A C 1
ATOM 580 O O . MET A 1 74 ? -2.229 -3.160 12.035 1.00 88.75 74 MET A O 1
ATOM 584 N N . LEU A 1 75 ? -4.018 -1.985 11.334 1.00 89.38 75 LEU A N 1
ATOM 585 C CA . LEU A 1 75 ? -5.052 -2.693 12.065 1.00 89.38 75 LEU A CA 1
ATOM 586 C C . LEU A 1 75 ? -6.123 -3.149 11.078 1.00 89.38 75 LEU A C 1
ATOM 588 O O . LEU A 1 75 ? -6.552 -2.365 10.238 1.00 89.38 75 LEU A O 1
ATOM 592 N N . THR A 1 76 ? -6.584 -4.394 11.203 1.00 89.44 76 THR A N 1
ATOM 593 C CA . THR A 1 76 ? -7.697 -4.926 10.402 1.00 89.44 76 THR A CA 1
ATOM 594 C C . THR A 1 76 ? -8.863 -5.357 11.287 1.00 89.44 76 THR A C 1
ATOM 596 O O . THR A 1 76 ? -8.670 -5.781 12.429 1.00 89.44 76 THR A O 1
ATOM 599 N N . GLY A 1 77 ? -10.085 -5.259 10.765 1.00 87.69 77 GLY A N 1
ATOM 600 C CA . GLY A 1 77 ? -11.301 -5.623 11.488 1.00 87.69 77 GLY A CA 1
ATOM 601 C C . GLY A 1 77 ? -12.485 -5.930 10.573 1.00 87.69 77 GLY A C 1
ATOM 602 O O . GLY A 1 77 ? -12.522 -5.528 9.411 1.00 87.69 77 GLY A O 1
ATOM 603 N N . ASP A 1 78 ? -13.472 -6.648 11.106 1.00 87.31 78 ASP A N 1
ATOM 604 C CA . ASP A 1 78 ? -14.708 -6.978 10.378 1.00 87.31 78 ASP A CA 1
ATOM 605 C C . ASP A 1 78 ? -15.720 -5.813 10.373 1.00 87.31 78 ASP A C 1
ATOM 607 O O . ASP A 1 78 ? -16.662 -5.796 9.582 1.00 87.31 78 ASP A O 1
ATOM 611 N N . THR A 1 79 ? -15.510 -4.813 11.231 1.00 86.31 79 THR A N 1
ATOM 612 C CA . THR A 1 79 ? -16.304 -3.580 11.334 1.00 86.31 79 THR A CA 1
ATOM 613 C C . THR A 1 79 ? -15.435 -2.355 11.043 1.00 86.31 79 THR A C 1
ATOM 615 O O . THR A 1 79 ? -14.219 -2.444 11.232 1.00 86.31 79 THR A O 1
ATOM 618 N N . PRO A 1 80 ? -16.024 -1.210 10.635 1.00 85.12 80 PRO A N 1
ATOM 619 C CA . PRO A 1 80 ? -15.287 0.043 10.484 1.00 85.12 80 PRO A CA 1
ATOM 620 C C . PRO A 1 80 ? -14.412 0.340 11.703 1.00 85.12 80 PRO A C 1
ATOM 622 O O . PRO A 1 80 ? -14.861 0.172 12.839 1.00 85.12 80 PRO A O 1
ATOM 625 N N . ILE A 1 81 ? -13.168 0.747 11.456 1.00 82.75 81 ILE A N 1
ATOM 626 C CA . ILE A 1 81 ? -12.208 1.051 12.514 1.00 82.75 81 ILE A CA 1
ATOM 627 C C . ILE A 1 81 ? -12.414 2.499 12.940 1.00 82.75 81 ILE A C 1
ATOM 629 O O . ILE A 1 81 ? -12.211 3.428 12.155 1.00 82.75 81 ILE A O 1
ATOM 633 N N . ASP A 1 82 ? -12.829 2.659 14.192 1.00 77.44 82 ASP A N 1
ATOM 634 C CA . ASP A 1 82 ? -12.895 3.948 14.862 1.00 77.44 82 ASP A CA 1
ATOM 635 C C . ASP A 1 82 ? -11.497 4.335 15.357 1.00 77.44 82 ASP A C 1
ATOM 637 O O . ASP A 1 82 ? -10.897 3.621 16.164 1.00 77.44 82 ASP A O 1
ATOM 641 N N . MET A 1 83 ? -10.982 5.458 14.855 1.00 70.75 83 MET A N 1
ATOM 642 C CA . MET A 1 83 ? -9.643 5.946 15.189 1.00 70.75 83 MET A CA 1
ATOM 643 C C . MET A 1 83 ? -9.538 6.426 16.640 1.00 70.75 83 MET A C 1
ATOM 645 O O . MET A 1 83 ? -8.450 6.387 17.207 1.00 70.75 83 MET A O 1
ATOM 649 N N . ASP A 1 84 ? -10.657 6.812 17.261 1.00 66.69 84 ASP A N 1
ATOM 650 C CA . ASP A 1 84 ? -10.676 7.318 18.638 1.00 66.69 84 ASP A CA 1
ATOM 651 C C . ASP A 1 84 ? -10.548 6.195 19.688 1.00 66.69 84 ASP A C 1
ATOM 653 O O . ASP A 1 84 ? -10.308 6.463 20.866 1.00 66.69 84 ASP A O 1
ATOM 657 N N . HIS A 1 85 ? -10.682 4.930 19.268 1.00 60.03 85 HIS A N 1
ATOM 658 C CA . HIS A 1 85 ? -10.731 3.758 20.150 1.00 60.03 85 HIS A CA 1
ATOM 659 C C . HIS A 1 85 ? -9.799 2.617 19.703 1.00 60.03 85 HIS A C 1
ATOM 661 O O . HIS A 1 85 ? -10.068 1.446 19.985 1.00 60.03 85 HIS A O 1
ATOM 667 N N . ILE A 1 86 ? -8.706 2.932 18.998 1.00 63.03 86 ILE A N 1
ATOM 668 C CA . ILE A 1 86 ? -7.724 1.926 18.573 1.00 63.03 86 ILE A CA 1
ATOM 669 C C . ILE A 1 86 ? -7.016 1.333 19.802 1.00 63.03 86 ILE A C 1
ATOM 671 O O . ILE A 1 86 ? -6.331 2.026 20.548 1.00 63.03 86 ILE A O 1
ATOM 675 N N . ASP A 1 87 ? -7.177 0.024 19.991 1.00 56.50 87 ASP A N 1
ATOM 676 C CA . ASP A 1 87 ? -6.507 -0.762 21.028 1.00 56.50 87 ASP A CA 1
ATOM 677 C C . ASP A 1 87 ? -5.166 -1.292 20.471 1.00 56.50 87 ASP A C 1
ATOM 679 O O . ASP A 1 87 ? -5.145 -2.011 19.465 1.00 56.50 87 ASP A O 1
ATOM 683 N N . GLU A 1 88 ? -4.039 -0.931 21.097 1.00 56.25 88 GLU A N 1
ATOM 684 C CA . GLU A 1 88 ? -2.666 -1.171 20.596 1.00 56.25 88 GLU A CA 1
ATOM 685 C C . GLU A 1 88 ? -2.336 -2.663 20.366 1.00 56.25 88 GLU A C 1
ATOM 687 O O . GLU A 1 88 ? -1.412 -3.016 19.633 1.00 56.25 88 GLU A O 1
ATOM 692 N N . THR A 1 89 ? -3.113 -3.571 20.958 1.00 51.47 89 THR A N 1
ATOM 693 C CA . THR A 1 89 ? -2.849 -5.019 20.997 1.00 51.47 89 THR A CA 1
ATOM 694 C C . THR A 1 89 ? -3.072 -5.776 19.679 1.00 51.47 89 THR A C 1
ATOM 696 O O . THR A 1 89 ? -2.738 -6.960 19.600 1.00 51.47 89 THR A O 1
ATOM 69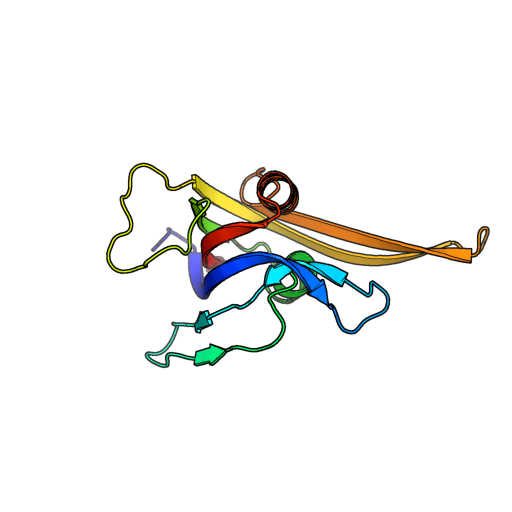9 N N . LYS A 1 90 ? -3.610 -5.135 18.630 1.00 57.03 90 LYS A N 1
ATOM 700 C CA . LYS A 1 90 ? -3.911 -5.770 17.325 1.00 57.03 90 LYS A CA 1
ATOM 701 C C . LYS A 1 90 ? -3.145 -5.181 16.135 1.00 57.03 90 LYS A C 1
ATOM 703 O O . LYS A 1 90 ? -3.483 -5.470 14.986 1.00 57.03 90 LYS A O 1
ATOM 708 N N . ILE A 1 91 ? -2.130 -4.367 16.402 1.00 70.75 91 ILE A N 1
ATOM 709 C CA . ILE A 1 91 ? -1.374 -3.664 15.365 1.00 70.75 91 ILE A CA 1
ATOM 710 C C . ILE A 1 91 ? -0.320 -4.600 14.766 1.00 70.75 91 ILE A C 1
ATOM 712 O O . ILE A 1 91 ? 0.544 -5.128 15.467 1.00 70.75 91 ILE A O 1
ATOM 716 N N . VAL A 1 92 ? -0.371 -4.790 13.449 1.00 81.50 92 VAL A N 1
ATOM 717 C CA . VAL A 1 92 ? 0.742 -5.359 12.685 1.00 81.50 92 VAL A CA 1
ATOM 718 C C . VAL A 1 92 ? 1.689 -4.216 12.349 1.00 81.50 92 VAL A C 1
ATOM 720 O O . VAL A 1 92 ? 1.283 -3.256 11.699 1.00 81.50 92 VAL A O 1
ATOM 723 N N . SER A 1 93 ? 2.940 -4.325 12.789 1.00 85.25 93 SER A N 1
ATOM 724 C CA . SER A 1 93 ? 3.995 -3.355 12.495 1.00 85.25 93 SER A CA 1
ATOM 725 C C . SER A 1 93 ? 5.074 -4.004 11.635 1.00 85.25 93 SER A C 1
ATOM 727 O O . SER A 1 93 ? 5.498 -5.130 11.910 1.00 85.25 93 SER A O 1
ATOM 729 N N . MET A 1 94 ? 5.498 -3.309 10.586 1.00 89.62 94 MET A N 1
ATOM 730 C CA . MET A 1 94 ? 6.595 -3.712 9.713 1.00 89.62 94 MET A CA 1
ATOM 731 C C . MET A 1 94 ? 7.447 -2.493 9.381 1.00 89.62 94 MET A C 1
ATOM 733 O O . MET A 1 94 ? 6.927 -1.416 9.097 1.00 89.62 94 MET A O 1
ATOM 737 N N . GLU A 1 95 ? 8.764 -2.661 9.396 1.00 89.88 95 GLU A N 1
ATOM 738 C CA . GLU A 1 95 ? 9.678 -1.586 9.038 1.00 89.88 95 GLU A CA 1
ATOM 739 C C . GLU A 1 95 ? 10.866 -2.110 8.241 1.00 89.88 95 GLU A C 1
ATOM 741 O O . GLU A 1 95 ? 11.396 -3.189 8.518 1.00 89.88 95 GLU A O 1
ATOM 746 N N . GLY A 1 96 ? 11.331 -1.329 7.273 1.00 89.31 96 GLY A N 1
ATOM 747 C CA . GLY A 1 96 ? 12.472 -1.722 6.464 1.00 89.31 96 GLY A CA 1
ATOM 748 C C . GLY A 1 96 ? 12.650 -0.894 5.207 1.00 89.31 96 GLY A C 1
ATOM 749 O O . GLY A 1 96 ? 11.970 0.106 4.991 1.00 89.31 96 GLY A O 1
ATOM 750 N N . ILE A 1 97 ? 13.589 -1.335 4.372 1.00 89.12 97 ILE A N 1
ATOM 751 C CA . ILE A 1 97 ? 13.736 -0.808 3.014 1.00 89.12 97 ILE A CA 1
ATOM 752 C C . ILE A 1 97 ? 12.487 -1.198 2.221 1.00 89.12 97 ILE A C 1
ATOM 754 O O . ILE A 1 97 ? 11.986 -2.319 2.365 1.00 89.12 97 ILE A O 1
ATOM 758 N N . THR A 1 98 ? 11.976 -0.254 1.438 1.00 88.75 98 THR A N 1
ATOM 759 C CA . THR A 1 98 ? 10.841 -0.477 0.547 1.00 88.75 98 THR A CA 1
ATOM 760 C C . THR A 1 98 ? 11.304 -0.904 -0.832 1.00 88.75 98 THR A C 1
ATOM 762 O O . THR A 1 98 ? 12.187 -0.267 -1.402 1.00 88.75 98 THR A O 1
ATOM 765 N N . GLU A 1 99 ? 10.627 -1.890 -1.401 1.00 88.06 99 GLU A N 1
ATOM 766 C CA . GLU A 1 99 ? 10.746 -2.263 -2.811 1.00 88.06 99 GLU A CA 1
ATOM 767 C C . GLU A 1 99 ? 9.334 -2.200 -3.394 1.00 88.06 99 GLU A C 1
ATOM 769 O O . GLU A 1 99 ? 8.433 -2.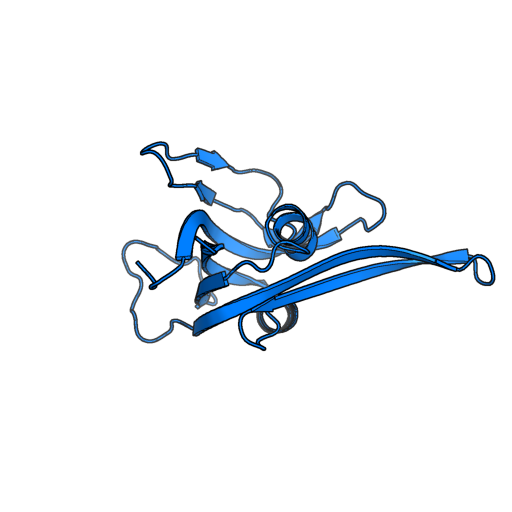851 -2.868 1.00 88.06 99 GLU A O 1
ATOM 774 N N . SER A 1 100 ? 9.108 -1.371 -4.414 1.00 86.62 100 SER A N 1
ATOM 775 C CA . SER A 1 100 ? 7.792 -1.232 -5.044 1.00 86.62 100 SER A CA 1
ATOM 776 C C . SER A 1 100 ? 7.925 -1.291 -6.554 1.00 86.62 100 SER A C 1
ATOM 778 O O . SER A 1 100 ? 8.711 -0.540 -7.124 1.00 86.62 100 SER A O 1
ATOM 780 N N . GLU A 1 101 ? 7.111 -2.120 -7.193 1.00 87.38 101 GLU A N 1
ATOM 781 C CA . GLU A 1 101 ? 7.047 -2.241 -8.644 1.00 87.38 101 GLU A CA 1
ATOM 782 C C . GLU A 1 101 ? 5.588 -2.183 -9.096 1.00 87.38 101 GLU A C 1
ATOM 784 O O . GLU A 1 101 ? 4.702 -2.757 -8.461 1.00 87.38 101 GLU A O 1
ATOM 789 N N . TYR A 1 102 ? 5.341 -1.449 -10.177 1.00 88.75 102 TYR A N 1
ATOM 790 C CA . TYR A 1 102 ? 4.064 -1.401 -10.876 1.00 88.75 102 TYR A CA 1
ATOM 791 C C . TYR A 1 102 ? 4.351 -1.165 -12.358 1.00 88.75 102 TYR A C 1
ATOM 793 O O . TYR A 1 102 ? 4.720 -0.058 -12.756 1.00 88.75 102 TYR A O 1
ATOM 801 N N . TYR A 1 103 ? 4.251 -2.214 -13.174 1.00 84.94 103 TYR A N 1
ATOM 802 C CA . TYR A 1 103 ? 4.620 -2.142 -14.587 1.00 84.94 103 TYR A CA 1
ATOM 803 C C . TYR A 1 103 ? 3.735 -3.029 -15.468 1.00 84.94 103 TYR A C 1
ATOM 805 O O . TYR A 1 103 ? 3.491 -4.195 -15.158 1.00 84.94 103 TYR A O 1
ATOM 813 N N . HIS A 1 104 ? 3.282 -2.498 -16.606 1.00 84.25 104 HIS A N 1
ATOM 814 C CA . HIS A 1 104 ? 2.516 -3.266 -17.588 1.00 84.25 104 HIS A CA 1
ATOM 815 C C . HIS A 1 104 ? 3.451 -4.040 -18.518 1.00 84.25 104 HIS A C 1
ATOM 817 O O . HIS A 1 104 ? 4.388 -3.487 -19.095 1.00 84.25 104 HIS A O 1
ATOM 823 N N . ARG A 1 105 ? 3.167 -5.324 -18.716 1.00 82.31 105 ARG A N 1
ATOM 824 C CA . ARG A 1 105 ? 3.898 -6.207 -19.619 1.00 82.31 105 ARG A CA 1
ATOM 825 C C . ARG A 1 105 ? 3.002 -6.708 -20.731 1.00 82.31 105 ARG A C 1
ATOM 827 O O . ARG A 1 105 ? 1.863 -7.102 -20.503 1.00 82.31 105 ARG A O 1
ATOM 834 N N . TYR A 1 106 ? 3.565 -6.743 -21.931 1.00 81.75 106 TYR A N 1
ATOM 835 C CA . TYR A 1 106 ? 2.905 -7.226 -23.133 1.00 81.75 106 TYR A CA 1
ATOM 836 C C . TYR A 1 106 ? 3.732 -8.335 -23.787 1.00 81.75 106 TYR A C 1
ATOM 838 O O . TYR A 1 106 ? 4.956 -8.240 -23.886 1.00 81.75 106 TYR A O 1
ATOM 846 N N . SER A 1 107 ? 3.064 -9.394 -24.241 1.00 80.56 107 SER A N 1
ATOM 847 C CA . SER A 1 107 ? 3.677 -10.468 -25.021 1.00 80.56 107 SER A CA 1
ATOM 848 C C . SER A 1 107 ? 3.266 -10.360 -26.486 1.00 80.56 107 SER A C 1
ATOM 850 O O . SER A 1 107 ? 2.170 -10.781 -26.848 1.00 80.56 107 SER A O 1
ATOM 852 N N . ASP A 1 108 ? 4.184 -9.916 -27.349 1.00 80.69 108 ASP A N 1
ATOM 853 C CA . ASP A 1 108 ? 3.964 -9.848 -28.806 1.00 80.69 108 ASP A CA 1
ATOM 854 C C . ASP A 1 108 ? 3.579 -11.209 -29.419 1.00 80.69 108 ASP A C 1
ATOM 856 O O . ASP A 1 108 ? 2.864 -11.282 -30.416 1.00 80.69 108 ASP A O 1
ATOM 860 N N . TYR A 1 109 ? 4.056 -12.308 -28.825 1.00 80.81 109 TYR A N 1
ATOM 861 C CA . TYR A 1 109 ? 3.825 -13.666 -29.325 1.00 80.81 109 TYR A CA 1
ATOM 862 C C . TYR A 1 109 ? 2.406 -14.179 -29.047 1.00 80.81 109 TYR A C 1
ATOM 864 O O . TYR A 1 109 ? 1.863 -14.957 -29.828 1.00 80.81 109 TYR A O 1
ATOM 872 N N . THR A 1 110 ? 1.813 -13.778 -27.922 1.00 83.81 110 THR A N 1
ATOM 873 C CA . THR A 1 110 ? 0.508 -14.292 -27.473 1.00 83.81 110 THR A CA 1
ATOM 874 C C . THR A 1 110 ? -0.592 -13.234 -27.457 1.00 83.81 110 THR A C 1
ATOM 876 O O . THR A 1 110 ? -1.763 -13.581 -27.347 1.00 83.81 110 THR A O 1
ATOM 879 N N . GLY A 1 111 ? -0.231 -11.955 -27.567 1.00 81.50 111 GLY A N 1
ATOM 880 C CA . GLY A 1 111 ? -1.131 -10.820 -27.400 1.00 81.50 111 GLY A CA 1
ATOM 881 C C . GLY A 1 111 ? -1.581 -10.579 -25.957 1.00 81.50 111 GLY A C 1
ATOM 882 O O . GLY A 1 111 ? -2.424 -9.711 -25.745 1.00 81.50 111 GLY A O 1
ATOM 883 N N . TYR A 1 112 ? -1.062 -11.325 -24.972 1.00 79.00 112 TYR A N 1
ATOM 884 C CA . TYR A 1 112 ? -1.431 -11.142 -23.567 1.00 79.00 112 TYR A CA 1
ATOM 885 C C . TYR A 1 112 ? -0.790 -9.884 -22.979 1.00 79.00 112 TYR A C 1
ATOM 887 O O . TYR A 1 112 ? 0.419 -9.678 -23.101 1.00 79.00 112 TYR A O 1
ATOM 895 N N . LEU A 1 113 ? -1.620 -9.096 -22.298 1.00 81.62 113 LEU A N 1
ATOM 896 C CA . LEU A 1 113 ? -1.232 -7.984 -21.440 1.00 81.62 113 LEU A CA 1
ATOM 897 C C . LEU A 1 113 ? -1.452 -8.396 -19.979 1.00 81.62 113 LEU A C 1
ATOM 899 O O . LEU A 1 113 ? -2.483 -8.989 -19.660 1.00 81.62 113 LEU A O 1
ATOM 903 N N . TRP A 1 114 ? -0.493 -8.105 -19.107 1.00 83.75 114 TRP A N 1
ATOM 904 C CA . TRP A 1 114 ? -0.627 -8.284 -17.662 1.00 83.75 114 TRP A CA 1
ATOM 905 C C . TRP A 1 114 ? 0.140 -7.197 -16.919 1.00 83.75 114 TRP A C 1
ATOM 907 O O . TRP A 1 114 ? 1.018 -6.549 -17.483 1.00 83.75 114 TRP A O 1
ATOM 917 N N . THR A 1 115 ? -0.173 -7.013 -15.643 1.00 84.31 115 THR A N 1
ATOM 918 C CA . THR A 1 115 ? 0.519 -6.056 -14.779 1.00 84.31 115 THR A CA 1
ATOM 919 C C . THR A 1 115 ? 1.361 -6.821 -13.773 1.00 84.31 115 THR A C 1
ATOM 921 O O . THR A 1 115 ? 0.880 -7.764 -13.147 1.00 84.31 115 THR A O 1
ATOM 924 N N . GLU A 1 116 ? 2.627 -6.442 -13.646 1.00 85.50 116 GLU A N 1
ATOM 925 C CA . GLU A 1 116 ? 3.466 -6.861 -12.531 1.00 85.50 116 GLU A CA 1
ATOM 926 C C . GLU A 1 116 ? 3.359 -5.827 -11.422 1.00 85.50 116 GLU A C 1
ATOM 928 O O . GLU A 1 116 ? 3.561 -4.633 -11.651 1.00 85.50 116 GLU A O 1
ATOM 933 N N . GLU A 1 117 ? 3.016 -6.301 -10.228 1.00 87.00 117 GLU A N 1
ATOM 934 C CA . GLU A 1 117 ? 2.920 -5.468 -9.046 1.00 87.00 117 GLU A CA 1
ATOM 935 C C . GLU A 1 117 ? 3.577 -6.125 -7.838 1.00 87.00 117 GLU A C 1
ATOM 937 O O . GLU A 1 117 ? 3.396 -7.312 -7.566 1.00 87.00 117 GLU A O 1
ATOM 942 N N . GLU A 1 118 ? 4.338 -5.329 -7.097 1.00 86.75 118 GLU A N 1
ATOM 943 C CA . GLU A 1 118 ? 4.933 -5.741 -5.837 1.00 86.75 118 GLU A CA 1
ATOM 944 C C . GLU A 1 118 ? 5.055 -4.539 -4.903 1.00 86.75 118 GLU A C 1
ATOM 946 O O . GLU A 1 118 ? 5.356 -3.426 -5.332 1.00 86.75 118 GLU A O 1
ATOM 951 N N . PHE A 1 119 ? 4.831 -4.762 -3.609 1.00 88.88 119 PHE A N 1
ATOM 952 C CA . PHE A 1 119 ? 5.211 -3.802 -2.583 1.00 88.88 119 PHE A CA 1
ATOM 953 C C . PHE A 1 119 ? 5.700 -4.529 -1.331 1.00 88.88 119 PHE A C 1
ATOM 955 O O . PHE A 1 119 ? 4.918 -5.140 -0.595 1.00 88.88 119 PHE A O 1
ATOM 962 N N . LYS A 1 120 ? 7.010 -4.455 -1.091 1.00 90.12 120 LYS A N 1
ATOM 963 C CA . LYS A 1 120 ? 7.682 -5.025 0.074 1.00 90.12 120 LYS A CA 1
ATOM 964 C C . LYS A 1 120 ? 8.169 -3.942 1.022 1.00 90.12 120 LYS A C 1
ATOM 966 O O . LYS A 1 120 ? 8.670 -2.907 0.594 1.00 90.12 120 LYS A O 1
ATOM 971 N N . CYS A 1 121 ? 8.104 -4.228 2.317 1.00 89.38 121 CYS A N 1
ATOM 972 C CA . CYS A 1 121 ? 8.697 -3.421 3.378 1.00 89.38 121 CYS A CA 1
ATOM 973 C C . CYS A 1 121 ? 9.443 -4.339 4.348 1.00 89.38 121 CYS A C 1
ATOM 975 O O . CYS A 1 121 ? 8.837 -5.198 4.988 1.00 89.38 121 CYS A O 1
ATOM 977 N N . GLY A 1 122 ? 10.771 -4.209 4.434 1.00 86.19 122 GLY A N 1
ATOM 978 C CA . GLY A 1 122 ? 11.565 -5.006 5.382 1.00 86.19 122 GLY A CA 1
ATOM 979 C C . GLY A 1 122 ? 11.452 -6.520 5.182 1.00 86.19 122 GLY A C 1
ATOM 980 O O . GLY A 1 122 ? 11.519 -7.277 6.144 1.00 86.19 122 GLY A O 1
ATOM 981 N N . GLY A 1 123 ? 11.244 -6.963 3.938 1.00 84.81 123 GLY A N 1
ATOM 982 C CA . GLY A 1 123 ? 11.032 -8.372 3.591 1.00 84.81 123 GLY A CA 1
ATOM 983 C C . GLY A 1 123 ? 9.588 -8.870 3.742 1.00 84.81 123 GLY A C 1
ATOM 984 O O . GLY A 1 123 ? 9.308 -10.009 3.375 1.00 84.81 123 GLY A O 1
ATOM 985 N N . HIS A 1 124 ? 8.664 -8.038 4.230 1.00 89.25 124 HIS A N 1
ATOM 986 C CA . HIS A 1 124 ? 7.232 -8.336 4.241 1.00 89.25 124 HIS A CA 1
ATOM 987 C C . HIS A 1 124 ? 6.580 -7.887 2.938 1.00 89.25 124 HIS A C 1
ATOM 989 O O . HIS A 1 124 ? 6.772 -6.751 2.526 1.00 89.25 124 HIS A O 1
ATOM 995 N N . ASP A 1 125 ? 5.785 -8.757 2.321 1.00 90.38 125 ASP A N 1
ATOM 996 C CA . ASP A 1 125 ? 4.980 -8.447 1.136 1.00 90.38 125 ASP A CA 1
ATOM 997 C C . ASP A 1 125 ? 3.614 -7.906 1.574 1.00 90.38 125 ASP A C 1
ATOM 999 O O . ASP A 1 125 ? 2.770 -8.656 2.076 1.00 90.38 125 ASP A O 1
ATOM 1003 N N . LEU A 1 126 ? 3.412 -6.594 1.440 1.00 89.75 126 LEU A N 1
ATOM 1004 C CA . LEU A 1 126 ? 2.186 -5.956 1.908 1.00 89.75 126 LEU A CA 1
ATOM 1005 C C . LEU A 1 126 ? 0.991 -6.323 1.024 1.00 89.75 126 LEU A C 1
ATOM 1007 O O . LEU A 1 126 ? -0.103 -6.493 1.560 1.00 89.75 126 LEU A O 1
ATOM 1011 N N . LEU A 1 127 ? 1.181 -6.491 -0.290 1.00 91.06 127 LEU A N 1
ATOM 1012 C CA . LEU A 1 127 ? 0.085 -6.840 -1.199 1.00 91.06 127 LEU A CA 1
ATOM 1013 C C . LEU A 1 127 ? -0.514 -8.192 -0.806 1.00 91.06 127 LEU A C 1
ATOM 1015 O O . LEU A 1 127 ? -1.727 -8.288 -0.632 1.00 91.06 127 LEU A O 1
ATOM 1019 N N . LYS A 1 128 ? 0.324 -9.193 -0.504 1.00 91.19 128 LYS A N 1
ATOM 1020 C CA . LYS A 1 128 ? -0.150 -10.487 0.021 1.00 91.19 128 LYS A CA 1
ATOM 1021 C C . LYS A 1 128 ? -0.892 -10.366 1.351 1.00 91.19 128 LYS A C 1
ATOM 1023 O O . LYS A 1 128 ? -1.857 -11.094 1.593 1.00 91.19 128 LYS A O 1
ATOM 1028 N N . ILE A 1 129 ? -0.459 -9.471 2.243 1.00 90.69 129 ILE A N 1
ATOM 1029 C CA . ILE A 1 129 ? -1.156 -9.269 3.523 1.00 90.69 129 ILE A CA 1
ATOM 1030 C C . ILE A 1 129 ? -2.533 -8.634 3.296 1.00 90.69 129 ILE A C 1
ATOM 1032 O O . ILE A 1 129 ? -3.507 -9.027 3.946 1.00 90.69 129 ILE A O 1
ATOM 1036 N N . LEU A 1 130 ? -2.635 -7.686 2.365 1.00 91.44 130 LEU A N 1
ATOM 1037 C CA . LEU A 1 130 ? -3.906 -7.081 1.975 1.00 91.44 130 LEU A CA 1
ATOM 1038 C C . LEU A 1 130 ? -4.822 -8.111 1.306 1.00 91.44 130 LEU A C 1
ATOM 1040 O O . LEU A 1 130 ? -5.989 -8.203 1.677 1.00 91.44 130 LEU A O 1
ATOM 1044 N N . GLU A 1 131 ? -4.305 -8.954 0.411 1.00 92.38 131 GLU A N 1
ATOM 1045 C CA . GLU A 1 131 ? -5.072 -10.042 -0.211 1.00 92.38 131 GLU A CA 1
ATOM 1046 C C . GLU A 1 131 ? -5.686 -10.972 0.843 1.00 92.38 131 GLU A C 1
ATOM 1048 O O . GLU A 1 131 ? -6.876 -11.289 0.786 1.00 92.38 131 GLU A O 1
ATOM 1053 N N . GLY A 1 132 ? -4.913 -11.340 1.871 1.00 91.50 132 GLY A N 1
ATOM 1054 C CA . GLY A 1 132 ? -5.398 -12.139 3.001 1.00 91.50 132 GLY A CA 1
ATOM 1055 C C . GLY A 1 132 ? -6.479 -11.455 3.853 1.00 91.50 132 GLY A C 1
ATOM 1056 O O . GLY A 1 132 ? -7.168 -12.121 4.627 1.00 91.50 132 GLY A O 1
ATOM 1057 N N . ASN A 1 133 ? -6.652 -10.139 3.712 1.00 92.12 133 ASN A N 1
ATOM 1058 C CA . ASN A 1 133 ? -7.651 -9.331 4.414 1.00 92.12 133 ASN A CA 1
ATOM 1059 C C . ASN A 1 133 ? -8.692 -8.714 3.469 1.00 92.12 133 ASN A C 1
ATOM 1061 O O . ASN A 1 133 ? -9.373 -7.757 3.844 1.00 92.12 133 ASN A O 1
ATOM 1065 N N . MET A 1 134 ? -8.855 -9.275 2.268 1.00 93.75 134 MET A N 1
ATOM 1066 C CA . MET A 1 134 ? -9.823 -8.802 1.283 1.00 93.75 134 MET A CA 1
ATOM 1067 C C . MET A 1 134 ? -11.228 -8.661 1.890 1.00 93.75 134 MET A C 1
ATOM 1069 O O . MET A 1 134 ? -11.759 -9.582 2.513 1.00 93.75 134 MET A O 1
ATOM 1073 N N . GLY A 1 135 ? -11.841 -7.491 1.707 1.00 91.44 135 GLY A N 1
ATOM 1074 C CA . GLY A 1 135 ? -13.174 -7.187 2.217 1.00 91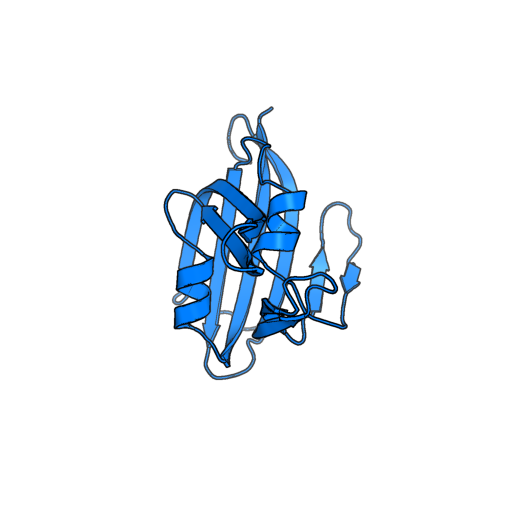.44 135 GLY A CA 1
ATOM 1075 C C . GLY A 1 135 ? -13.245 -6.805 3.700 1.00 91.44 135 GLY A C 1
ATOM 1076 O O . GLY A 1 135 ? -14.341 -6.485 4.163 1.00 91.44 135 GLY A O 1
ATOM 1077 N N . LYS A 1 136 ? -12.131 -6.788 4.437 1.00 91.75 136 LYS A N 1
ATOM 1078 C CA . LYS A 1 136 ? -12.082 -6.267 5.811 1.00 91.75 136 LYS A CA 1
ATOM 1079 C C . LYS A 1 136 ? -11.849 -4.763 5.835 1.00 91.75 136 LYS A C 1
ATOM 1081 O O . LYS A 1 136 ? -11.339 -4.179 4.878 1.00 91.75 136 LYS A O 1
ATOM 1086 N N . TYR A 1 137 ? -12.215 -4.143 6.947 1.00 90.50 137 TYR A N 1
ATOM 1087 C CA . TYR A 1 137 ? -11.831 -2.772 7.242 1.00 90.50 137 TYR A CA 1
ATOM 1088 C C . TYR A 1 137 ? -10.380 -2.730 7.699 1.00 90.50 137 TYR A C 1
ATOM 1090 O O . TYR A 1 137 ? -9.912 -3.641 8.385 1.00 90.50 137 TYR A O 1
ATOM 1098 N N . ILE A 1 138 ? -9.678 -1.680 7.295 1.00 89.44 138 ILE A N 1
ATOM 1099 C CA . ILE A 1 138 ? -8.274 -1.468 7.611 1.00 89.44 138 ILE A CA 1
ATOM 1100 C C . ILE A 1 138 ? -8.021 -0.002 7.935 1.00 89.44 138 ILE A C 1
ATOM 1102 O O . ILE A 1 138 ? -8.535 0.898 7.269 1.00 89.44 138 ILE A O 1
ATOM 1106 N N . HIS A 1 139 ? -7.193 0.200 8.948 1.00 88.69 139 HIS A N 1
ATOM 1107 C CA . HIS A 1 139 ? -6.502 1.447 9.214 1.00 88.69 139 HIS A CA 1
ATOM 1108 C C . HIS A 1 139 ? -5.019 1.173 9.024 1.00 88.69 139 HIS A C 1
ATOM 1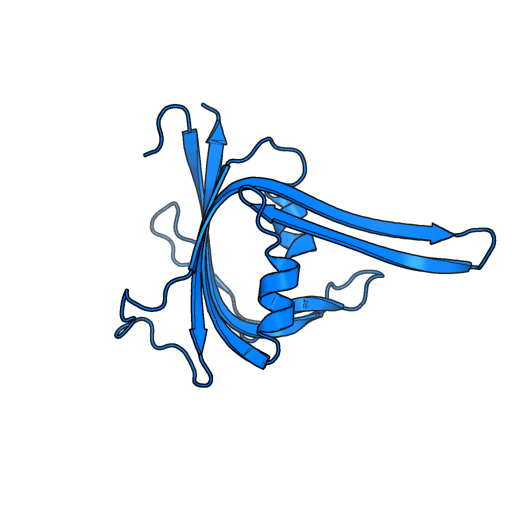110 O O . HIS A 1 139 ? -4.501 0.229 9.619 1.00 88.69 139 HIS A O 1
ATOM 1116 N N . ILE A 1 140 ? -4.355 1.932 8.161 1.00 88.50 140 ILE A N 1
ATOM 1117 C CA . ILE A 1 140 ? -2.932 1.769 7.872 1.00 88.50 140 ILE A CA 1
ATOM 1118 C C . ILE A 1 140 ? -2.243 3.126 7.834 1.00 88.50 140 ILE A C 1
ATOM 1120 O O . ILE A 1 140 ? -2.713 4.067 7.194 1.00 88.50 140 ILE A O 1
ATOM 1124 N N . GLU A 1 141 ? -1.109 3.197 8.513 1.00 88.19 141 GLU A N 1
ATOM 1125 C CA . GLU A 1 141 ? -0.223 4.348 8.575 1.00 88.19 141 GLU A CA 1
ATOM 1126 C C . GLU A 1 141 ? 1.124 3.949 7.987 1.00 88.19 141 GLU A C 1
ATOM 1128 O O . GLU A 1 141 ? 1.715 2.950 8.392 1.00 88.19 141 GLU A O 1
ATOM 1133 N N . ILE A 1 142 ? 1.589 4.708 6.999 1.00 87.88 142 ILE A N 1
ATOM 1134 C CA . ILE A 1 142 ? 2.849 4.477 6.296 1.00 87.88 142 ILE A CA 1
ATOM 1135 C C . ILE A 1 142 ? 3.671 5.746 6.402 1.00 87.88 142 ILE A C 1
ATOM 1137 O O . ILE A 1 142 ? 3.335 6.771 5.809 1.00 87.88 142 ILE A O 1
ATOM 1141 N N . GLU A 1 143 ? 4.772 5.666 7.124 1.00 89.00 143 GLU A N 1
ATOM 1142 C CA . GLU A 1 143 ? 5.772 6.714 7.203 1.00 89.00 143 GLU A CA 1
ATOM 1143 C C . GLU A 1 143 ? 6.908 6.397 6.237 1.00 89.00 143 GLU A C 1
ATOM 1145 O O . GLU A 1 143 ? 7.570 5.368 6.364 1.00 89.00 143 GLU A O 1
ATOM 1150 N N . LEU A 1 144 ? 7.144 7.284 5.273 1.00 87.94 144 LEU A N 1
ATOM 1151 C CA . LEU A 1 144 ? 8.215 7.173 4.290 1.00 87.94 144 LEU A CA 1
ATOM 1152 C C . LEU A 1 144 ? 9.373 8.090 4.652 1.00 87.94 144 LEU A C 1
ATOM 1154 O O . LEU A 1 144 ? 9.195 9.279 4.921 1.00 87.94 144 LEU A O 1
ATOM 1158 N N . TYR A 1 145 ? 10.577 7.542 4.567 1.00 88.44 145 TYR A N 1
ATOM 1159 C CA . TYR A 1 145 ? 11.808 8.209 4.943 1.00 88.44 145 TYR A CA 1
ATOM 1160 C C . TYR A 1 145 ? 12.818 8.216 3.787 1.00 88.44 145 TYR A C 1
ATOM 1162 O O . TYR A 1 145 ? 13.004 7.209 3.099 1.00 88.44 145 TYR 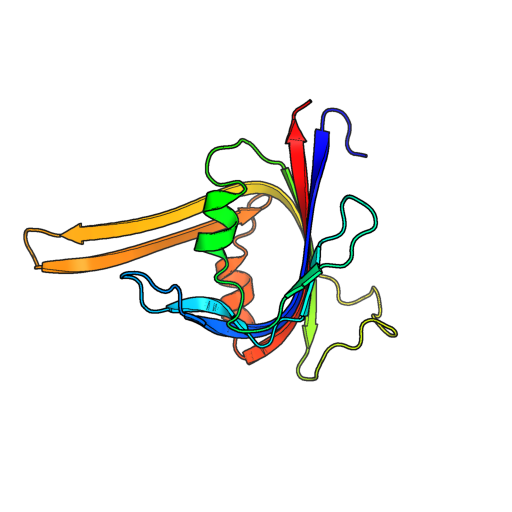A O 1
ATOM 1170 N N . SER A 1 146 ? 13.505 9.343 3.587 1.00 85.88 146 SER A N 1
ATOM 1171 C CA . SER A 1 146 ? 14.708 9.453 2.748 1.00 85.88 146 SER A CA 1
ATOM 1172 C C . SER A 1 146 ? 15.961 9.241 3.584 1.00 85.88 146 SER A C 1
ATOM 1174 O O . SER A 1 146 ? 16.001 9.598 4.762 1.00 85.88 146 SER A O 1
ATOM 1176 N N . ARG A 1 147 ? 17.008 8.690 2.969 1.00 83.12 147 ARG A N 1
ATOM 1177 C CA . ARG A 1 147 ? 18.345 8.687 3.562 1.00 83.12 147 ARG A CA 1
ATOM 1178 C C . ARG A 1 147 ? 18.921 10.110 3.540 1.00 83.12 147 ARG A C 1
ATOM 1180 O O . ARG A 1 147 ? 18.836 10.779 2.510 1.00 83.12 147 ARG A O 1
ATOM 1187 N N . CYS A 1 148 ? 19.463 10.550 4.675 1.00 74.19 148 CYS A N 1
ATOM 1188 C CA . CYS A 1 148 ? 20.159 11.831 4.826 1.00 74.19 148 CYS A CA 1
ATOM 1189 C C . CYS A 1 148 ? 21.557 11.812 4.199 1.00 74.19 148 CYS A C 1
ATOM 1191 O O . CYS A 1 148 ? 22.211 10.741 4.236 1.00 74.19 148 CYS A O 1
#

Sequence (148 aa):
MKEGYKLEDTIILNGKVGWVNTGDDADSIIGIQNIQKVKRFSGEEIVVSNDGFAFSKEMESRCGWLDRYASIQMLTGDTPIDMDHIDETKIVSMEGITESEYYHRYSDYTGYLWTEEEFKCGGHDLLKILEGNMGKYIHIEIELYSRC

Secondary structure (DSSP, 8-state):
--TTEEEEEEEEEEEEEEEEE-SSTT-EEEEEEEEEEEE-SSS--EEE-SS-EEHHHHHHHHHTTTT-EEEEEEEEESS---GGG--GGG-EEEEEEEEEEEEEEE-TTT--EEEEEEEEETTEEHHHHHHTTTTSEEEEEEEEEEE-